Protein AF-A0A536AFQ7-F1 (afdb_monomer_lite)

Secondary structure (DSSP, 8-state):
--HHHHHHHHHHHHHHHHHHHHHHHHHHHHHHHHHHHSS-------S-S------SHHHHHHHTSS------

Radius of gyration: 24.11 Å; chains: 1; bounding box: 49×29×70 Å

Foldseek 3Di:
DDPVVVVVVVCCVVVVVVVVVVVVVVVVVVVVVCCVVVVPPPDDDPPPDPPPQPPDPVSVVVVVPDDPPDDD

Sequence (72 aa):
MNIFDSAIIVAAVAGGITGALVALVVSLGVIRAQRHLGGTTVGAPHANSEWRTPSGPLARHLAHAEPAATPV

pLDDT: mean 72.16, std 17.08, range [48.06, 97.06]

Structure (mmCIF, N/CA/C/O backbone):
data_AF-A0A536AFQ7-F1
#
_entry.id   AF-A0A536AFQ7-F1
#
loop_
_atom_site.group_PDB
_atom_site.id
_atom_site.type_symbol
_atom_site.label_atom_id
_atom_site.label_alt_id
_atom_site.label_comp_id
_atom_site.label_asym_id
_atom_site.label_entity_id
_atom_site.label_seq_id
_atom_site.pdbx_PDB_ins_code
_atom_site.Cartn_x
_atom_site.Cartn_y
_atom_site.Cartn_z
_atom_site.occupancy
_atom_site.B_iso_or_equiv
_atom_site.auth_seq_id
_atom_site.auth_comp_id
_atom_site.auth_asym_id
_atom_site.auth_atom_id
_atom_site.pdbx_PDB_model_num
ATOM 1 N N . MET A 1 1 ? 27.936 1.382 -17.752 1.00 60.94 1 MET A N 1
ATOM 2 C CA . MET A 1 1 ? 26.557 0.925 -17.479 1.00 60.94 1 MET A CA 1
ATOM 3 C C . MET A 1 1 ? 25.672 1.449 -18.604 1.00 60.94 1 MET A C 1
ATOM 5 O O . MET A 1 1 ? 25.768 2.633 -18.903 1.00 60.94 1 MET A O 1
ATOM 9 N N . ASN A 1 2 ? 24.946 0.577 -19.310 1.00 80.75 2 ASN A N 1
ATOM 10 C CA . ASN A 1 2 ? 24.080 0.939 -20.446 1.00 80.75 2 ASN A CA 1
ATOM 11 C C . ASN A 1 2 ? 22.846 1.715 -19.933 1.00 80.75 2 ASN A C 1
ATOM 13 O O . ASN A 1 2 ? 22.376 1.443 -18.831 1.00 80.75 2 ASN A O 1
ATOM 17 N N . ILE A 1 3 ? 22.313 2.657 -20.717 1.00 74.19 3 ILE A N 1
ATOM 18 C CA . ILE A 1 3 ? 21.125 3.451 -20.370 1.00 74.19 3 ILE A CA 1
ATOM 19 C C . ILE A 1 3 ? 19.907 2.574 -20.021 1.00 74.19 3 ILE A C 1
ATOM 21 O O . ILE A 1 3 ? 19.148 2.902 -19.108 1.00 74.19 3 ILE A O 1
ATOM 25 N N . PHE A 1 4 ? 19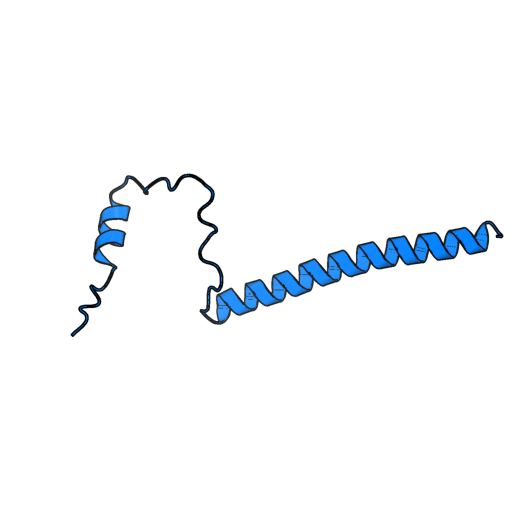.767 1.414 -20.673 1.00 78.62 4 PHE A N 1
ATOM 26 C CA . PHE A 1 4 ? 18.711 0.440 -20.371 1.00 78.62 4 PHE A CA 1
ATOM 27 C C . PHE A 1 4 ? 18.862 -0.188 -18.980 1.00 78.62 4 PHE A C 1
ATOM 29 O O . PHE A 1 4 ? 17.877 -0.362 -18.271 1.00 78.62 4 PHE A O 1
ATOM 36 N N . ASP A 1 5 ? 20.096 -0.459 -18.565 1.00 80.94 5 ASP A N 1
ATOM 37 C CA . ASP A 1 5 ? 20.418 -1.047 -17.263 1.00 80.94 5 ASP A CA 1
ATOM 38 C C . ASP A 1 5 ? 20.107 -0.048 -16.132 1.00 80.94 5 ASP A C 1
ATOM 40 O O . ASP A 1 5 ? 19.443 -0.366 -15.146 1.00 80.94 5 ASP A O 1
ATOM 44 N N . SER A 1 6 ? 20.456 1.229 -16.339 1.00 83.75 6 SER A N 1
ATOM 45 C CA . SER A 1 6 ? 20.081 2.300 -15.408 1.00 83.75 6 SER A CA 1
ATOM 46 C C . SER A 1 6 ? 18.570 2.533 -15.325 1.00 83.75 6 SER A C 1
ATOM 48 O O . SER A 1 6 ? 18.058 2.786 -14.237 1.00 83.75 6 SER A O 1
ATOM 50 N N . ALA A 1 7 ? 17.839 2.424 -16.440 1.00 86.38 7 ALA A N 1
ATOM 51 C CA . ALA A 1 7 ? 16.391 2.626 -16.455 1.00 86.38 7 ALA A CA 1
ATOM 52 C C . ALA A 1 7 ? 15.653 1.545 -15.650 1.00 86.38 7 ALA A C 1
ATOM 54 O O . ALA A 1 7 ? 14.718 1.861 -14.915 1.00 86.38 7 ALA A O 1
ATOM 55 N N . ILE A 1 8 ? 16.108 0.290 -15.737 1.00 89.00 8 ILE A N 1
ATOM 56 C CA . ILE A 1 8 ? 15.552 -0.830 -14.966 1.00 89.00 8 ILE A CA 1
ATOM 57 C C . ILE A 1 8 ? 15.766 -0.606 -13.466 1.00 89.00 8 ILE A C 1
ATOM 59 O O . ILE A 1 8 ? 14.826 -0.751 -12.684 1.00 89.00 8 ILE A O 1
ATOM 63 N N . ILE A 1 9 ? 16.971 -0.192 -13.062 1.00 89.25 9 ILE A N 1
ATOM 64 C CA . ILE A 1 9 ? 17.285 0.085 -11.654 1.00 89.25 9 ILE A CA 1
ATOM 65 C C . ILE A 1 9 ? 16.410 1.225 -11.118 1.00 89.25 9 ILE A C 1
ATOM 67 O O . ILE A 1 9 ? 15.814 1.099 -10.048 1.00 89.25 9 ILE A O 1
ATOM 71 N N . VAL A 1 10 ? 16.278 2.321 -11.868 1.00 89.88 10 VAL A N 1
ATOM 72 C CA . VAL A 1 10 ? 15.451 3.466 -11.457 1.00 89.88 10 VAL A CA 1
ATOM 73 C C . VAL A 1 10 ? 13.975 3.079 -11.359 1.00 89.88 10 VAL A C 1
ATOM 75 O O . VAL A 1 10 ? 13.318 3.441 -10.383 1.00 89.88 10 VAL A O 1
ATOM 78 N N . ALA A 1 11 ? 13.458 2.304 -12.315 1.00 90.00 11 ALA A N 1
ATOM 79 C CA . ALA A 1 11 ? 12.081 1.820 -12.284 1.00 90.00 11 ALA A CA 1
ATOM 80 C C . ALA A 1 11 ? 11.820 0.910 -11.073 1.00 90.00 11 ALA A C 1
ATOM 82 O O . ALA A 1 11 ? 10.793 1.054 -10.409 1.00 90.00 11 ALA A O 1
ATOM 83 N N . ALA A 1 12 ? 12.761 0.020 -10.745 1.00 93.06 12 ALA A N 1
ATOM 84 C CA . ALA A 1 12 ? 12.661 -0.859 -9.584 1.00 93.06 12 ALA A CA 1
ATOM 85 C C . ALA A 1 12 ? 12.662 -0.072 -8.265 1.00 93.06 12 ALA A C 1
ATOM 87 O O . ALA A 1 12 ? 11.846 -0.346 -7.386 1.00 93.06 12 ALA A O 1
ATOM 88 N N . VAL A 1 13 ? 13.528 0.936 -8.136 1.00 93.25 13 VAL A N 1
ATOM 89 C CA . VAL A 1 13 ? 13.580 1.793 -6.942 1.00 93.25 13 VAL A CA 1
ATOM 90 C C . VAL A 1 13 ? 12.302 2.620 -6.811 1.00 93.25 13 VAL A C 1
ATOM 92 O O . VAL A 1 13 ? 11.693 2.633 -5.743 1.00 93.25 13 VAL A O 1
ATOM 95 N N . ALA A 1 14 ? 11.853 3.264 -7.889 1.00 91.50 14 ALA A N 1
ATOM 96 C CA . ALA A 1 14 ? 10.633 4.067 -7.877 1.00 91.50 14 ALA A CA 1
ATOM 97 C C . ALA A 1 14 ? 9.400 3.212 -7.542 1.00 91.50 14 ALA A C 1
ATOM 99 O O . ALA A 1 14 ? 8.649 3.544 -6.624 1.00 91.50 14 ALA A O 1
ATOM 100 N N . GLY A 1 15 ? 9.239 2.073 -8.222 1.00 93.50 15 GLY A N 1
ATOM 101 C CA . GLY A 1 15 ? 8.157 1.126 -7.959 1.00 93.50 15 GLY A CA 1
ATOM 102 C C . GLY A 1 15 ? 8.211 0.551 -6.543 1.00 93.50 15 GLY A C 1
ATOM 103 O O . GLY A 1 15 ? 7.178 0.454 -5.882 1.00 93.50 15 GLY A O 1
ATOM 104 N N . GLY A 1 16 ? 9.410 0.241 -6.042 1.00 95.44 16 GLY A N 1
ATOM 105 C CA . GLY A 1 16 ? 9.625 -0.237 -4.678 1.00 95.44 16 GLY A CA 1
ATOM 106 C C . GLY A 1 16 ? 9.210 0.786 -3.620 1.00 95.44 16 GLY A C 1
ATOM 107 O O . GLY A 1 16 ? 8.504 0.432 -2.677 1.00 95.44 16 GLY A O 1
ATOM 108 N N . ILE A 1 17 ? 9.572 2.061 -3.798 1.00 95.88 17 ILE A N 1
ATOM 109 C CA . ILE A 1 17 ? 9.181 3.142 -2.880 1.00 95.88 17 ILE A CA 1
ATOM 110 C C . ILE A 1 17 ? 7.662 3.326 -2.889 1.00 95.88 17 ILE A C 1
ATOM 112 O O . ILE A 1 17 ? 7.040 3.344 -1.826 1.00 95.88 17 ILE A O 1
ATOM 116 N N . THR A 1 18 ? 7.043 3.422 -4.069 1.00 95.31 18 THR A N 1
ATOM 117 C CA . THR A 1 18 ? 5.585 3.566 -4.173 1.00 95.31 18 THR A CA 1
ATOM 118 C C . THR A 1 18 ? 4.866 2.372 -3.542 1.00 95.31 18 THR A C 1
ATOM 120 O O . THR A 1 18 ? 3.949 2.565 -2.744 1.00 95.31 18 THR A O 1
ATOM 123 N N . GLY A 1 19 ? 5.315 1.147 -3.829 1.00 96.06 19 GLY A N 1
ATOM 124 C CA . GLY A 1 19 ? 4.759 -0.071 -3.243 1.00 96.06 19 GLY A CA 1
ATOM 125 C C . GLY A 1 19 ? 4.883 -0.105 -1.719 1.00 96.06 19 GLY A C 1
ATOM 126 O O . GLY A 1 19 ? 3.909 -0.416 -1.033 1.00 96.06 19 GLY A O 1
ATOM 127 N N . ALA A 1 20 ? 6.039 0.285 -1.176 1.00 95.75 20 ALA A N 1
ATOM 128 C CA . ALA A 1 20 ? 6.268 0.349 0.265 1.00 95.75 20 ALA A CA 1
ATOM 129 C C . ALA A 1 20 ? 5.356 1.376 0.957 1.00 95.75 20 ALA A C 1
ATOM 131 O O . ALA A 1 20 ? 4.787 1.080 2.008 1.00 95.75 20 ALA A O 1
ATOM 132 N N . LEU A 1 21 ? 5.163 2.556 0.356 1.00 97.06 21 LEU A N 1
ATOM 133 C CA . LEU A 1 21 ? 4.261 3.579 0.894 1.00 97.06 21 LEU A CA 1
ATOM 134 C C . LEU A 1 21 ? 2.807 3.097 0.913 1.00 97.06 21 LEU A C 1
ATOM 136 O O . LEU A 1 21 ? 2.121 3.253 1.924 1.00 97.06 21 LEU A O 1
ATOM 140 N N . VAL A 1 22 ? 2.348 2.466 -0.170 1.00 97.06 22 VAL A N 1
ATOM 141 C CA . VAL A 1 22 ? 0.994 1.898 -0.241 1.00 97.06 22 VAL A CA 1
ATOM 142 C C . VAL A 1 22 ? 0.815 0.802 0.810 1.00 97.06 22 VAL A C 1
ATOM 144 O O . VAL A 1 22 ? -0.161 0.828 1.562 1.00 97.06 22 VAL A O 1
ATOM 147 N N . ALA A 1 23 ? 1.775 -0.118 0.923 1.00 96.94 23 ALA A N 1
ATOM 148 C CA . ALA A 1 23 ? 1.740 -1.182 1.923 1.00 96.94 23 ALA A CA 1
ATOM 149 C C . ALA A 1 23 ? 1.696 -0.624 3.355 1.00 96.94 23 ALA A C 1
ATOM 151 O O . ALA A 1 23 ? 0.946 -1.133 4.192 1.00 96.94 23 ALA A O 1
ATOM 152 N N . LEU A 1 24 ? 2.446 0.445 3.633 1.00 96.88 24 LEU A N 1
ATOM 153 C CA . LEU A 1 24 ? 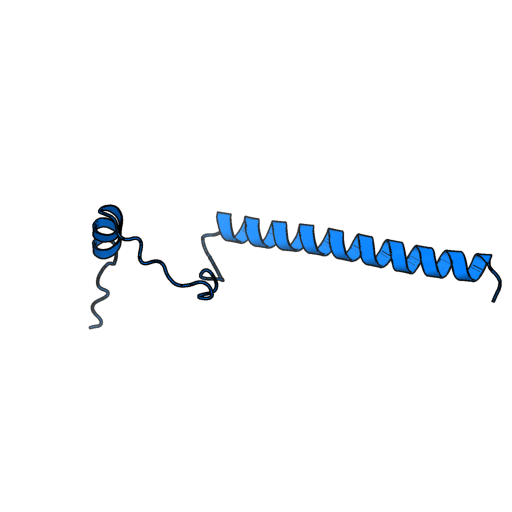2.469 1.101 4.938 1.00 96.88 24 LEU A CA 1
ATOM 154 C C . LEU A 1 24 ? 1.122 1.744 5.279 1.00 96.88 24 LEU A C 1
ATOM 156 O O . LEU A 1 24 ? 0.611 1.532 6.378 1.00 96.88 24 LEU A O 1
ATOM 160 N N . VAL A 1 25 ? 0.521 2.483 4.342 1.00 95.19 25 VAL A N 1
ATOM 161 C CA . VAL A 1 25 ? -0.794 3.116 4.542 1.00 95.19 25 VAL A CA 1
ATOM 162 C C . VAL A 1 25 ? -1.871 2.063 4.794 1.00 95.19 25 VAL A C 1
ATOM 164 O O . VAL A 1 25 ? -2.649 2.202 5.739 1.00 95.19 25 VAL A O 1
ATOM 167 N N . VAL A 1 26 ? -1.891 0.989 4.000 1.00 95.12 26 VAL A N 1
ATOM 168 C CA . VAL A 1 26 ? -2.855 -0.108 4.170 1.00 95.12 26 VAL A CA 1
ATOM 169 C C . VAL A 1 26 ? -2.653 -0.806 5.514 1.00 95.12 26 VAL A C 1
ATOM 171 O O . VAL A 1 26 ? -3.614 -0.971 6.263 1.00 95.12 26 VAL A O 1
ATOM 174 N N . SER A 1 27 ? -1.412 -1.147 5.868 1.00 92.62 27 SER A N 1
ATOM 175 C CA . SER A 1 27 ? -1.095 -1.802 7.146 1.00 92.62 27 SER A CA 1
ATOM 176 C C . SER A 1 27 ? -1.494 -0.933 8.338 1.00 92.62 27 SER A C 1
ATOM 178 O O . SER A 1 27 ? -2.125 -1.414 9.279 1.00 92.62 27 SER A O 1
ATOM 180 N N . LEU A 1 28 ? -1.202 0.369 8.285 1.00 91.44 28 LEU A N 1
ATOM 181 C CA . LEU A 1 28 ? -1.604 1.319 9.320 1.00 91.44 28 LEU A CA 1
ATOM 182 C C . LEU A 1 28 ? -3.130 1.461 9.403 1.00 91.44 28 LEU A C 1
ATOM 184 O O . LEU A 1 28 ? -3.681 1.524 10.503 1.00 91.44 28 LEU A O 1
ATOM 188 N N . GLY A 1 29 ? -3.813 1.481 8.256 1.00 88.94 29 GLY A N 1
ATOM 189 C CA . GLY A 1 29 ? -5.271 1.497 8.167 1.00 88.94 29 GLY A CA 1
ATOM 190 C C . GLY A 1 29 ? -5.901 0.277 8.836 1.00 88.94 29 GLY A C 1
ATOM 191 O O . GLY A 1 29 ? -6.812 0.436 9.650 1.00 88.94 29 GLY A O 1
ATOM 192 N N . VAL A 1 30 ? -5.364 -0.920 8.577 1.00 88.38 30 VAL A N 1
ATOM 193 C CA . VAL A 1 30 ? -5.799 -2.167 9.224 1.00 88.38 30 VAL A CA 1
ATOM 194 C C . VAL A 1 30 ? -5.569 -2.096 10.730 1.00 88.38 30 VAL A C 1
ATOM 196 O O . VAL A 1 30 ? -6.502 -2.331 11.492 1.00 88.38 30 VAL A O 1
ATOM 199 N N . ILE A 1 31 ? -4.377 -1.698 11.181 1.00 86.31 31 ILE A N 1
ATOM 200 C CA . ILE A 1 31 ? -4.074 -1.569 12.615 1.00 86.31 31 ILE A CA 1
ATOM 201 C C . ILE A 1 31 ? -5.030 -0.573 13.290 1.00 86.31 31 ILE A C 1
ATOM 203 O O . ILE A 1 31 ? -5.555 -0.853 14.368 1.00 86.31 31 ILE A O 1
ATOM 207 N N . ARG A 1 32 ? -5.301 0.577 12.661 1.00 81.81 32 ARG A N 1
ATOM 208 C CA . ARG A 1 32 ? -6.244 1.579 13.178 1.00 81.81 32 ARG A CA 1
ATOM 209 C C . ARG A 1 32 ? -7.666 1.022 13.245 1.00 81.81 32 ARG A C 1
ATOM 211 O O . ARG A 1 32 ? -8.327 1.216 14.259 1.00 81.81 32 ARG A O 1
ATOM 218 N N . ALA A 1 33 ? -8.125 0.317 12.211 1.00 78.12 33 ALA A N 1
ATOM 219 C CA . ALA A 1 33 ? -9.448 -0.307 12.185 1.00 78.12 33 ALA A CA 1
ATOM 220 C C . ALA A 1 33 ? -9.600 -1.392 13.265 1.00 78.12 33 ALA A C 1
ATOM 222 O O . ALA A 1 33 ? -10.610 -1.423 13.964 1.00 78.12 33 ALA A O 1
ATOM 223 N N . GLN A 1 34 ? -8.573 -2.224 13.465 1.00 80.94 34 GLN A N 1
ATOM 224 C CA . GLN A 1 34 ? -8.548 -3.226 14.534 1.00 80.94 34 GLN A CA 1
ATOM 225 C C . GLN A 1 34 ? -8.589 -2.578 15.924 1.00 80.94 34 GLN A C 1
ATOM 227 O O . GLN A 1 34 ? -9.302 -3.065 16.793 1.00 80.94 34 GLN A O 1
ATOM 232 N N . ARG A 1 35 ? -7.904 -1.445 16.136 1.00 70.31 35 ARG A N 1
ATOM 233 C CA . ARG A 1 35 ? -7.990 -0.692 17.404 1.00 70.31 35 ARG A CA 1
ATOM 234 C C . ARG A 1 35 ? -9.374 -0.086 17.649 1.00 70.31 35 ARG A C 1
ATOM 236 O O . ARG A 1 35 ? -9.814 -0.060 18.792 1.00 70.31 35 ARG A O 1
ATOM 243 N N . HIS A 1 36 ? -10.065 0.368 16.599 1.00 62.09 36 HIS A N 1
ATOM 244 C CA . HIS A 1 36 ? -11.443 0.874 16.710 1.00 62.09 36 HIS A CA 1
ATOM 245 C C . HIS A 1 36 ? -12.444 -0.226 17.068 1.00 62.09 36 HIS A C 1
ATOM 247 O O . HIS A 1 36 ? -13.350 0.012 17.858 1.00 62.09 36 HIS A O 1
ATOM 253 N N . LEU A 1 37 ? -12.273 -1.431 16.521 1.00 61.06 37 LEU A N 1
ATOM 254 C CA . LEU A 1 37 ? -13.165 -2.568 16.783 1.00 61.06 37 LEU A CA 1
ATOM 255 C C . LEU A 1 37 ? -12.819 -3.311 18.082 1.00 61.06 37 LEU A C 1
ATOM 257 O O . LEU A 1 37 ? -13.705 -3.827 18.754 1.00 61.06 37 LEU A O 1
ATOM 261 N N . GLY A 1 38 ? -11.537 -3.359 18.445 1.00 63.62 38 GLY A N 1
ATOM 262 C CA . GLY A 1 38 ? -11.020 -4.096 19.598 1.00 63.62 38 GLY A CA 1
ATOM 263 C C . GLY A 1 38 ? -10.998 -3.314 20.912 1.00 63.62 38 GLY A C 1
ATOM 264 O O . GLY A 1 38 ? -10.407 -3.800 21.872 1.00 63.62 38 GLY A O 1
ATOM 265 N N . GLY A 1 39 ? -11.556 -2.097 20.964 1.00 57.41 39 GLY A N 1
ATOM 266 C CA . GLY A 1 39 ? -11.677 -1.278 22.183 1.00 57.41 39 GLY A CA 1
ATOM 267 C C . GLY A 1 39 ? -10.360 -0.864 22.859 1.00 57.41 39 GLY A C 1
ATOM 268 O O . GLY A 1 39 ? -10.374 -0.146 23.853 1.00 57.41 39 GLY A O 1
ATOM 269 N N . THR A 1 40 ? -9.209 -1.282 22.333 1.00 58.28 40 THR A N 1
ATOM 270 C CA . THR A 1 40 ? -7.886 -0.991 22.886 1.00 58.28 40 THR A CA 1
ATOM 271 C C . THR A 1 40 ? -7.282 0.191 22.137 1.00 58.28 40 THR A C 1
ATOM 273 O O . THR A 1 40 ? -6.497 0.062 21.193 1.00 58.28 40 THR A O 1
ATOM 276 N N . THR A 1 41 ? -7.657 1.397 22.559 1.00 54.47 41 THR A N 1
ATOM 277 C CA . THR A 1 41 ? -7.015 2.640 22.123 1.00 54.47 41 THR A CA 1
ATOM 278 C C . THR A 1 41 ? -5.602 2.722 22.712 1.00 54.47 41 THR A C 1
ATOM 280 O O . THR A 1 41 ? -5.356 3.432 23.686 1.00 54.47 41 THR A O 1
ATOM 283 N N . VAL A 1 42 ? -4.640 1.989 22.144 1.00 56.41 42 VAL A N 1
ATOM 284 C CA . VAL A 1 42 ? -3.216 2.236 22.420 1.00 56.41 42 VAL A CA 1
ATOM 285 C C . VAL A 1 42 ? -2.834 3.515 21.682 1.00 56.41 42 VAL A C 1
ATOM 287 O O . VAL A 1 42 ? -2.558 3.511 20.478 1.00 56.41 42 VAL A O 1
ATOM 290 N N . GLY A 1 43 ? -2.924 4.617 22.417 1.00 53.91 43 GLY A N 1
ATOM 291 C CA . GLY A 1 43 ? -2.754 5.973 21.922 1.00 53.91 43 GLY A CA 1
ATOM 292 C C . GLY A 1 43 ? -3.925 6.834 22.362 1.00 53.91 43 GLY A C 1
ATOM 293 O O . GLY A 1 43 ? -4.800 7.147 21.557 1.00 53.91 43 GLY A O 1
ATOM 294 N N . ALA A 1 44 ? -3.916 7.252 23.630 1.00 50.91 44 ALA A N 1
ATOM 295 C CA . ALA A 1 44 ? -4.496 8.544 23.970 1.00 50.91 44 ALA A CA 1
ATOM 296 C C . ALA A 1 44 ? -4.029 9.561 22.907 1.00 50.91 44 ALA A C 1
ATOM 298 O O . ALA A 1 44 ? -2.863 9.481 22.486 1.00 50.91 44 ALA A O 1
ATOM 299 N N . PRO A 1 45 ? -4.904 10.464 22.425 1.00 52.59 45 PRO A N 1
ATOM 300 C CA . PRO A 1 45 ? -4.489 11.533 21.530 1.00 52.59 45 PRO A CA 1
ATOM 301 C C . PRO A 1 45 ? -3.227 12.158 22.114 1.00 52.59 45 PRO A C 1
ATOM 303 O O . PRO A 1 45 ? -3.208 12.488 23.299 1.00 52.59 45 PRO A O 1
ATOM 306 N N . HIS A 1 46 ? -2.153 12.223 21.323 1.00 49.81 46 HIS A N 1
ATOM 307 C CA . HIS A 1 46 ? -0.940 12.923 21.730 1.00 49.81 46 HIS A CA 1
ATOM 308 C C . HIS A 1 46 ? -1.358 14.259 22.348 1.00 49.81 46 HIS A C 1
ATOM 310 O O . HIS A 1 46 ? -2.045 15.045 21.695 1.00 49.81 46 HIS A O 1
ATOM 316 N N . ALA A 1 47 ? -0.973 14.485 23.605 1.00 51.09 47 ALA A N 1
ATOM 317 C CA . ALA A 1 47 ? -1.223 15.712 24.352 1.00 51.09 47 ALA A CA 1
ATOM 318 C C . ALA A 1 47 ? -0.353 16.856 23.803 1.00 51.09 47 ALA A C 1
ATOM 320 O O . ALA A 1 47 ? 0.441 17.453 24.519 1.00 51.09 47 ALA 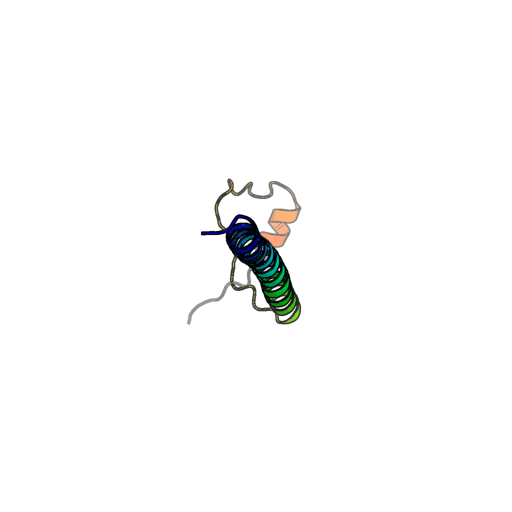A O 1
ATOM 321 N N . ASN A 1 48 ? -0.442 17.113 22.499 1.00 55.84 48 ASN A N 1
ATOM 322 C CA . ASN A 1 48 ? 0.253 18.197 21.831 1.00 55.84 48 ASN A CA 1
ATOM 323 C C . ASN A 1 48 ? -0.692 18.929 20.878 1.00 55.84 48 ASN A C 1
ATOM 325 O O . ASN A 1 48 ? -0.516 18.973 19.667 1.00 55.84 48 ASN A O 1
ATOM 329 N N . SER A 1 49 ? -1.736 19.482 21.467 1.00 51.59 49 SER A N 1
ATOM 330 C CA . SER A 1 49 ? -2.258 20.792 21.108 1.00 51.59 49 SER A CA 1
ATOM 331 C C . SER A 1 49 ? -3.026 21.229 22.336 1.00 51.59 49 SER A C 1
ATOM 333 O O . SER A 1 49 ? -3.892 20.468 22.766 1.00 51.59 49 SER A O 1
ATOM 335 N N . GLU A 1 50 ? -2.646 22.362 22.928 1.00 57.06 50 GLU A N 1
ATOM 336 C CA . GLU A 1 50 ? -3.444 23.156 23.867 1.00 57.06 50 GLU A CA 1
ATOM 337 C C . GLU A 1 50 ? -4.800 22.520 24.165 1.00 57.06 50 GLU A C 1
ATOM 339 O O . GLU A 1 50 ? -5.726 22.602 23.353 1.00 57.06 50 GLU A O 1
ATOM 344 N N . TRP A 1 51 ? -4.886 21.813 25.294 1.00 52.88 51 TRP A N 1
ATOM 345 C CA . TRP A 1 51 ? -6.141 21.285 25.800 1.00 52.88 51 TRP A CA 1
ATOM 346 C C . TRP A 1 51 ? -7.064 22.483 26.001 1.00 52.88 51 TRP A C 1
ATOM 348 O O . TRP A 1 51 ? -7.065 23.127 27.049 1.00 52.88 51 TRP A O 1
ATOM 358 N N . ARG A 1 52 ? -7.830 22.829 24.963 1.00 61.25 52 ARG A N 1
ATOM 359 C CA . ARG A 1 52 ? -9.035 23.621 25.114 1.00 61.25 52 ARG A CA 1
ATOM 360 C C . ARG A 1 52 ? -9.935 22.744 25.946 1.00 61.25 52 ARG A C 1
ATOM 362 O O . ARG A 1 52 ? -10.666 21.913 25.413 1.00 61.25 52 ARG A O 1
ATOM 369 N N . THR A 1 53 ? -9.834 22.921 27.258 1.00 61.25 53 THR A N 1
ATOM 370 C CA . THR A 1 53 ? -10.848 22.511 28.210 1.00 61.25 53 THR A CA 1
ATOM 371 C C . THR A 1 53 ? -12.175 22.858 27.549 1.00 61.25 53 THR A C 1
ATOM 373 O O . THR A 1 53 ? -12.365 24.038 27.237 1.00 61.25 53 THR A O 1
ATOM 376 N N . PRO A 1 54 ? -13.033 21.882 27.208 1.00 58.28 54 PRO A N 1
ATOM 377 C CA . PRO A 1 54 ? -14.284 22.189 26.539 1.00 58.28 54 PRO A CA 1
ATOM 378 C C . PRO A 1 54 ? -15.106 23.066 27.486 1.00 58.28 54 PRO A C 1
ATOM 380 O O . PRO A 1 54 ? -15.758 22.583 28.401 1.00 58.28 54 PRO A O 1
ATOM 383 N N . SER A 1 55 ? -15.022 24.385 27.346 1.00 64.38 55 SER A N 1
ATOM 384 C CA . SER A 1 55 ? -15.742 25.318 28.200 1.00 64.38 55 SER A CA 1
ATOM 385 C C . SER A 1 55 ? -17.172 25.366 27.691 1.00 64.38 55 SER A C 1
ATOM 387 O O . SER A 1 55 ? -17.493 26.070 26.735 1.00 64.38 55 SER A O 1
ATOM 389 N N . GLY A 1 56 ? -18.018 24.543 28.293 1.00 66.75 56 GLY A N 1
ATOM 390 C CA . GLY A 1 56 ? -19.422 24.443 27.950 1.00 66.75 56 GLY A CA 1
ATOM 391 C C . GLY A 1 56 ? -20.150 23.504 28.907 1.00 66.75 56 GLY A C 1
ATOM 392 O O . GLY A 1 56 ? -19.511 22.736 29.631 1.00 66.75 56 GLY A O 1
ATOM 393 N N . PRO A 1 57 ? -21.489 23.530 28.918 1.00 60.78 57 PRO A N 1
ATOM 394 C CA . PRO A 1 57 ? -22.301 22.711 29.821 1.00 60.78 57 PRO A CA 1
ATOM 395 C C . PRO A 1 57 ? -22.003 21.202 29.712 1.00 60.78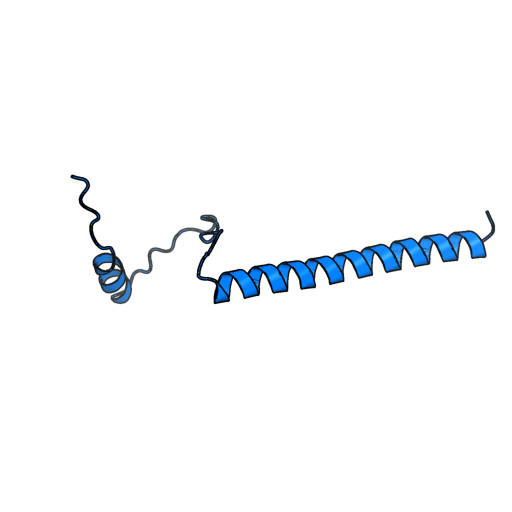 57 PRO A C 1
ATOM 397 O O . PRO A 1 57 ? -22.151 20.473 30.690 1.00 60.78 57 PRO A O 1
ATOM 400 N N . LEU A 1 58 ? -21.488 20.745 28.565 1.00 59.59 58 LEU A N 1
ATOM 401 C CA . LEU A 1 58 ? -21.095 19.355 28.318 1.00 59.59 58 LEU A CA 1
ATOM 402 C C . LEU A 1 58 ? -19.852 18.896 29.100 1.00 59.59 58 LEU A C 1
ATOM 404 O O . LEU A 1 58 ? -19.742 17.712 29.404 1.00 59.59 58 LEU A O 1
ATOM 408 N N . ALA A 1 59 ? -18.950 19.797 29.503 1.00 60.25 59 ALA A N 1
ATOM 409 C CA . ALA A 1 59 ? -17.811 19.412 30.343 1.00 60.25 59 ALA A CA 1
ATOM 410 C C . ALA A 1 59 ? -18.222 19.064 31.773 1.00 60.25 59 ALA A C 1
ATOM 412 O O . ALA A 1 59 ? -17.574 18.241 32.414 1.00 60.25 59 ALA A O 1
ATOM 413 N N . ARG A 1 60 ? -19.331 19.632 32.265 1.00 61.16 60 ARG A N 1
ATOM 414 C CA . ARG A 1 60 ? -19.864 19.280 33.586 1.00 61.16 60 ARG A CA 1
ATOM 415 C C . ARG A 1 60 ? -20.388 17.842 33.605 1.00 61.16 60 ARG A C 1
ATOM 417 O O . ARG A 1 60 ? -20.203 17.151 34.600 1.00 61.16 60 ARG A O 1
ATOM 424 N N . HIS A 1 61 ? -20.965 17.385 32.491 1.00 59.94 61 HIS A N 1
ATOM 425 C CA . HIS A 1 61 ? -21.396 15.996 32.329 1.00 59.94 61 HIS A CA 1
ATOM 426 C C . HIS A 1 61 ? -20.213 15.030 32.226 1.00 59.94 61 HIS A C 1
ATOM 428 O O . HIS A 1 61 ? -20.251 13.970 32.841 1.00 59.94 61 HIS A O 1
ATOM 434 N N . LEU A 1 62 ? -19.143 15.412 31.522 1.00 59.75 62 LEU A N 1
ATOM 435 C CA . LEU A 1 62 ? -17.929 14.594 31.433 1.00 59.75 62 LEU A CA 1
ATOM 436 C C . LEU A 1 62 ? -17.188 14.498 32.777 1.00 59.75 62 LEU A C 1
ATOM 438 O O . LEU A 1 62 ? -16.705 13.428 33.119 1.00 59.75 62 LEU A O 1
ATOM 442 N N . ALA A 1 63 ? -17.170 15.565 33.582 1.00 59.38 63 ALA A N 1
ATOM 443 C CA . ALA A 1 63 ? -16.539 15.562 34.906 1.00 59.38 63 ALA A CA 1
ATOM 444 C C . ALA A 1 63 ? -17.253 14.672 35.944 1.00 59.38 63 ALA A C 1
ATOM 446 O O . ALA A 1 63 ? -16.654 14.307 36.947 1.00 59.38 63 ALA A O 1
ATOM 447 N N . HIS A 1 64 ? -18.533 14.343 35.737 1.00 59.88 64 HIS A N 1
ATOM 448 C CA . HIS A 1 64 ? -19.283 13.416 36.601 1.00 59.88 64 HIS A CA 1
ATOM 449 C C . HIS A 1 64 ? -19.240 11.966 36.096 1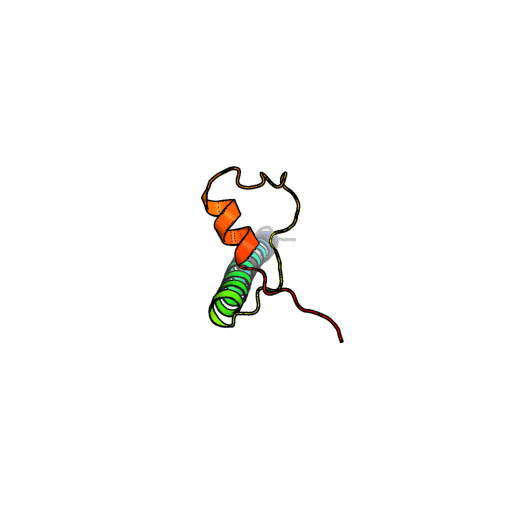.00 59.88 64 HIS A C 1
ATOM 451 O O . HIS A 1 64 ? -19.757 11.075 36.763 1.00 59.88 64 HIS A O 1
ATOM 457 N N . ALA A 1 65 ? -18.659 11.727 34.918 1.00 58.00 65 ALA A N 1
ATOM 458 C CA . ALA A 1 65 ? -18.567 10.401 34.318 1.00 58.00 65 ALA A CA 1
ATOM 459 C C . ALA A 1 65 ? -17.294 9.642 34.726 1.00 58.00 65 ALA A C 1
ATOM 461 O O . ALA A 1 65 ? -17.094 8.524 34.261 1.00 58.00 65 ALA A O 1
ATOM 462 N N . GLU A 1 66 ? -16.446 10.217 35.581 1.00 53.34 66 GLU A N 1
ATOM 463 C CA . GLU A 1 66 ? -15.298 9.518 36.149 1.00 53.34 66 GLU A CA 1
ATOM 464 C C . GLU A 1 66 ? -1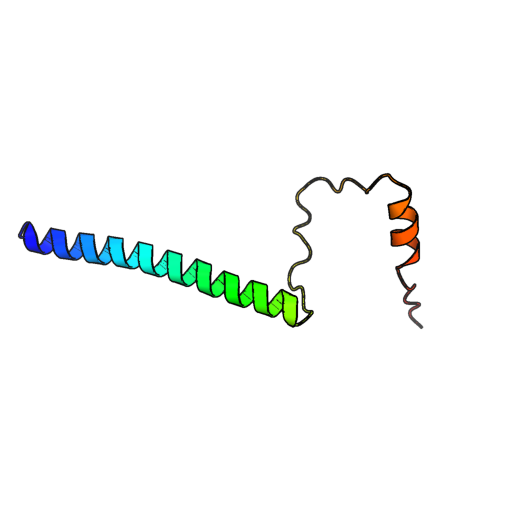5.750 8.776 37.418 1.00 53.34 66 GLU A C 1
ATOM 466 O O . GLU A 1 66 ? -16.071 9.421 38.421 1.00 53.34 66 GLU A O 1
ATOM 471 N N . PRO A 1 67 ? -15.838 7.430 37.415 1.00 50.81 67 PRO A N 1
ATOM 472 C CA . PRO A 1 67 ? -16.063 6.691 38.642 1.00 50.81 67 PRO A CA 1
ATOM 473 C C . PRO A 1 67 ? -14.807 6.875 39.486 1.00 50.81 67 PRO A C 1
ATOM 475 O O . PRO A 1 67 ? -13.723 6.448 39.087 1.00 50.81 67 PRO A O 1
ATOM 478 N N . ALA A 1 68 ? -14.949 7.528 40.638 1.00 54.00 68 ALA A N 1
ATOM 479 C CA . ALA A 1 68 ? -13.899 7.610 41.637 1.00 54.00 68 ALA A CA 1
ATOM 480 C C . ALA A 1 68 ? -13.468 6.184 42.012 1.00 54.00 68 ALA A C 1
ATOM 482 O O . ALA A 1 68 ? -14.140 5.500 42.783 1.00 54.00 68 ALA A O 1
ATOM 483 N N . ALA A 1 69 ? -12.362 5.718 41.436 1.00 56.06 69 ALA A N 1
ATOM 484 C CA . ALA A 1 69 ? -11.682 4.529 41.907 1.00 56.06 69 ALA A CA 1
ATOM 485 C C . ALA A 1 69 ? -11.104 4.880 43.281 1.00 56.06 69 ALA A C 1
ATOM 487 O O . ALA A 1 69 ? -10.044 5.490 43.381 1.00 56.06 69 ALA A O 1
ATOM 488 N N . THR A 1 70 ? -11.842 4.564 44.342 1.00 49.00 70 THR A N 1
ATOM 489 C CA . THR A 1 70 ? -11.321 4.549 45.709 1.00 49.00 70 THR A CA 1
ATOM 490 C C . THR A 1 70 ? -10.330 3.391 45.823 1.00 49.00 70 THR A C 1
ATOM 492 O O . THR A 1 70 ? -10.762 2.241 45.694 1.00 49.00 70 THR A O 1
ATOM 495 N N . PRO A 1 71 ? -9.027 3.632 46.048 1.00 54.25 71 PRO A N 1
ATOM 496 C CA . PRO A 1 71 ? -8.141 2.566 46.479 1.00 54.25 71 PRO A CA 1
ATOM 497 C C . PRO A 1 71 ? -8.425 2.264 47.958 1.00 54.25 71 PRO A C 1
ATOM 499 O O . PRO A 1 71 ? -8.576 3.184 48.765 1.00 54.25 71 PRO A O 1
ATOM 502 N N . VAL A 1 72 ? -8.552 0.972 48.265 1.00 48.06 72 VAL A N 1
ATOM 503 C CA . VAL A 1 72 ? -8.647 0.408 49.623 1.00 48.06 72 VAL A CA 1
ATOM 504 C C . VAL A 1 72 ? -7.255 0.312 50.232 1.00 48.06 72 VAL A C 1
ATOM 506 O O . VAL A 1 72 ? -6.327 -0.045 49.469 1.00 48.06 72 VAL A O 1
#